Protein AF-A0A1B6NX01-F1 (afdb_monomer)

pLDDT: mean 92.84, std 5.56, range [63.28, 97.94]

Organism: NCBI:txid412755

Mean predicted aligned error: 4.09 Å

Solvent-accessible surface area (backbone atoms only — not comparable to full-atom values): 6910 Å² total; per-residue (Å²): 110,68,68,58,56,51,54,40,53,51,45,39,74,42,29,49,68,79,69,73,42,90,86,60,58,65,74,57,53,54,50,46,36,54,51,36,50,60,62,47,58,56,50,63,53,53,51,51,51,50,54,65,72,55,75,57,95,46,76,68,54,54,51,48,48,54,52,48,48,53,52,46,46,52,46,46,27,41,28,51,46,44,51,59,48,50,53,61,73,74,41,48,89,97,45,37,71,56,56,55,47,49,52,53,50,53,53,50,49,52,52,50,53,50,54,51,52,54,56,64,75,71,112

Sequence (123 aa):
MALWIILYGAVQAAAPRILGGAGRPEAQITRDAVRWAGRLVPIPFVMAAAVVIAGDPAPWLTMLLVLGLLVFGFVFAVNSSVHSYLILAFGQAQRITRDVGFYYMANAAGRLIGTLLSGLSYQ

Structure (mmCIF, N/CA/C/O backbone):
data_AF-A0A1B6NX01-F1
#
_entry.id   AF-A0A1B6NX01-F1
#
loop_
_atom_site.group_PDB
_atom_site.id
_atom_site.type_symbol
_atom_site.label_atom_id
_atom_site.label_alt_id
_atom_site.label_comp_id
_atom_site.label_asym_id
_atom_site.label_entity_id
_atom_site.label_seq_id
_atom_site.pdbx_PDB_ins_code
_atom_site.Cartn_x
_atom_site.Cartn_y
_atom_site.Cartn_z
_atom_site.occupancy
_atom_site.B_iso_or_equiv
_atom_site.auth_seq_id
_atom_site.auth_comp_id
_atom_site.auth_asym_id
_atom_site.auth_atom_id
_atom_site.pdbx_PDB_model_num
ATOM 1 N N . MET A 1 1 ? -4.265 11.899 -13.357 1.00 81.00 1 MET A N 1
ATOM 2 C CA . MET A 1 1 ? -4.390 11.932 -11.879 1.00 81.00 1 MET A CA 1
ATOM 3 C C . MET A 1 1 ? -5.817 11.708 -11.386 1.00 81.00 1 MET A C 1
ATOM 5 O O . MET A 1 1 ? -5.988 10.862 -10.523 1.00 81.00 1 MET A O 1
ATOM 9 N N . ALA A 1 2 ? -6.846 12.358 -11.947 1.00 91.12 2 ALA A N 1
ATOM 10 C CA . ALA A 1 2 ? -8.240 12.142 -11.521 1.00 91.12 2 ALA A CA 1
ATOM 11 C C . ALA A 1 2 ? -8.696 10.668 -11.587 1.00 91.12 2 ALA A C 1
ATOM 13 O O . ALA A 1 2 ? -9.205 10.146 -10.602 1.00 91.12 2 ALA A O 1
ATOM 14 N N . LEU A 1 3 ? -8.432 9.973 -12.703 1.00 91.25 3 LEU A N 1
ATOM 15 C CA . LEU A 1 3 ? -8.785 8.554 -12.861 1.00 91.25 3 LEU A CA 1
ATOM 16 C C . LEU A 1 3 ? -8.190 7.671 -11.753 1.00 91.25 3 LEU A C 1
ATOM 18 O O . LEU A 1 3 ? -8.876 6.815 -11.210 1.00 91.25 3 LEU A O 1
ATOM 22 N N . TRP A 1 4 ? -6.931 7.915 -11.387 1.00 90.38 4 TRP A N 1
ATOM 23 C CA . TRP A 1 4 ? -6.255 7.173 -10.325 1.00 90.38 4 TRP A CA 1
ATOM 24 C C . TRP A 1 4 ? -6.950 7.350 -8.971 1.00 90.38 4 TRP A C 1
ATOM 26 O O . TRP A 1 4 ? -7.214 6.370 -8.281 1.00 90.38 4 TRP A O 1
ATOM 36 N N . ILE A 1 5 ? -7.303 8.591 -8.619 1.00 92.81 5 ILE A N 1
ATOM 37 C CA . ILE A 1 5 ? -8.012 8.909 -7.370 1.00 92.81 5 ILE A CA 1
ATOM 38 C C . ILE A 1 5 ? -9.395 8.243 -7.349 1.00 92.81 5 ILE A C 1
ATOM 40 O O . ILE A 1 5 ? -9.779 7.664 -6.335 1.00 92.81 5 ILE A O 1
ATOM 44 N N . ILE A 1 6 ? -10.120 8.282 -8.472 1.00 95.25 6 ILE A N 1
ATOM 45 C CA . ILE A 1 6 ? -11.446 7.663 -8.605 1.00 95.25 6 ILE A CA 1
ATOM 46 C C . ILE A 1 6 ? -11.358 6.145 -8.431 1.00 95.25 6 ILE A C 1
ATOM 48 O O . ILE A 1 6 ? -12.103 5.585 -7.631 1.00 95.25 6 ILE A O 1
ATOM 52 N N . LEU A 1 7 ? -10.440 5.479 -9.139 1.00 94.12 7 LEU A N 1
ATOM 53 C CA . LEU A 1 7 ? -10.253 4.031 -9.029 1.00 94.12 7 LEU A CA 1
ATOM 54 C C . LEU A 1 7 ? -9.858 3.630 -7.607 1.00 94.12 7 LEU A C 1
ATOM 56 O O . LEU A 1 7 ? -10.423 2.690 -7.055 1.00 94.12 7 LEU A O 1
ATOM 60 N N . TYR A 1 8 ? -8.941 4.377 -6.991 1.00 94.88 8 TYR A N 1
ATOM 61 C CA . TYR A 1 8 ? -8.533 4.152 -5.611 1.00 94.88 8 TYR A CA 1
ATOM 62 C C . TYR A 1 8 ? -9.727 4.244 -4.649 1.00 94.88 8 TYR A C 1
ATOM 64 O O . TYR A 1 8 ? -9.998 3.299 -3.907 1.00 94.88 8 TYR A O 1
ATOM 72 N N . GLY A 1 9 ? -10.497 5.336 -4.714 1.00 95.50 9 GLY A N 1
ATOM 73 C CA . GLY A 1 9 ? -11.692 5.524 -3.889 1.00 95.50 9 GLY A CA 1
ATOM 74 C C . GLY A 1 9 ? -12.764 4.457 -4.134 1.00 95.50 9 GLY A C 1
ATOM 75 O O . GLY A 1 9 ? -13.366 3.962 -3.183 1.00 95.50 9 GLY A O 1
ATOM 76 N N . ALA A 1 10 ? -12.958 4.037 -5.387 1.00 96.88 10 ALA A N 1
ATOM 77 C CA . ALA A 1 10 ? -13.885 2.963 -5.738 1.00 96.88 10 ALA A CA 1
ATOM 78 C C . ALA A 1 10 ? -13.487 1.626 -5.091 1.00 96.88 10 ALA A C 1
ATOM 80 O O . ALA A 1 10 ? -14.342 0.934 -4.534 1.00 96.88 10 ALA A O 1
ATOM 81 N N . VAL A 1 11 ? -12.195 1.279 -5.095 1.00 97.31 11 VAL A N 1
ATOM 82 C CA . VAL A 1 11 ? -11.692 0.069 -4.424 1.00 97.31 11 VAL A CA 1
ATOM 83 C C . VAL A 1 11 ? -11.882 0.165 -2.912 1.00 97.31 11 VAL A C 1
ATOM 85 O O . VAL A 1 11 ? -12.339 -0.800 -2.302 1.00 97.31 11 VAL A O 1
ATOM 88 N N . GLN A 1 12 ? -11.610 1.322 -2.304 1.00 95.62 12 GLN A N 1
ATOM 89 C CA . GLN A 1 12 ? -11.824 1.517 -0.867 1.00 95.62 12 GLN A CA 1
ATOM 90 C C . GLN A 1 12 ? -13.302 1.386 -0.475 1.00 95.62 12 GLN A C 1
ATOM 92 O O . GLN A 1 12 ? -13.620 0.741 0.523 1.00 95.62 12 GLN A O 1
ATOM 97 N N . ALA A 1 13 ? -14.215 1.930 -1.285 1.00 94.25 13 ALA A N 1
ATOM 98 C CA . ALA A 1 13 ? -15.655 1.774 -1.089 1.00 94.25 13 ALA A CA 1
ATOM 99 C C . ALA A 1 13 ? -16.115 0.314 -1.265 1.00 94.25 13 ALA A C 1
ATOM 101 O O . ALA A 1 13 ? -17.054 -0.138 -0.607 1.00 94.25 13 ALA A O 1
ATOM 102 N N . ALA A 1 14 ? -15.444 -0.447 -2.134 1.00 95.19 14 ALA A N 1
ATOM 103 C CA . ALA A 1 14 ? -15.703 -1.868 -2.346 1.00 95.19 14 ALA A CA 1
ATOM 104 C C . ALA A 1 14 ? -15.003 -2.787 -1.326 1.00 95.19 14 ALA A C 1
ATOM 106 O O . ALA A 1 14 ? -15.379 -3.957 -1.224 1.00 95.19 14 ALA A O 1
ATOM 107 N N . ALA A 1 15 ? -14.033 -2.291 -0.550 1.00 93.12 15 ALA A N 1
ATOM 108 C CA . ALA A 1 15 ? -13.202 -3.093 0.349 1.00 93.12 15 ALA A CA 1
ATOM 109 C C . ALA A 1 15 ? -14.001 -3.991 1.315 1.00 93.12 15 ALA A C 1
ATOM 111 O O . ALA A 1 15 ? -13.652 -5.168 1.419 1.00 93.12 15 ALA A O 1
ATOM 112 N N . PRO A 1 16 ? -15.113 -3.546 1.944 1.00 90.56 16 PRO A N 1
ATOM 11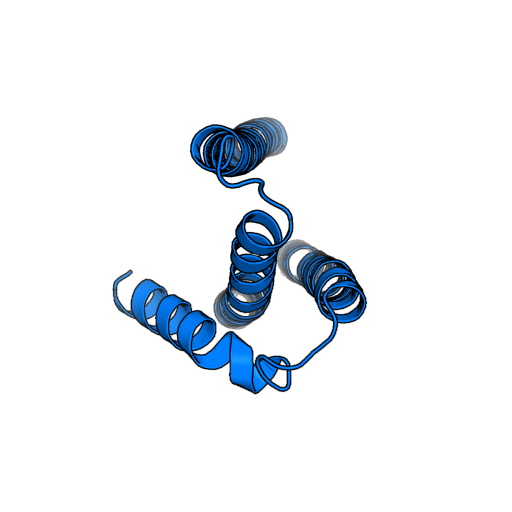3 C CA . PRO A 1 16 ? -15.921 -4.429 2.783 1.00 90.56 16 PRO A CA 1
ATOM 114 C C . PRO A 1 16 ? -16.457 -5.646 2.023 1.00 90.56 16 PRO A C 1
ATOM 116 O O . PRO A 1 16 ? -16.491 -6.739 2.574 1.00 90.56 16 PRO A O 1
ATOM 119 N N . ARG A 1 17 ? -16.834 -5.496 0.746 1.00 91.19 17 ARG A N 1
ATOM 120 C CA . ARG A 1 17 ? -17.296 -6.616 -0.092 1.00 91.19 17 ARG A CA 1
ATOM 121 C C . ARG A 1 17 ? -16.141 -7.535 -0.484 1.00 91.19 17 ARG A C 1
ATOM 123 O O . ARG A 1 17 ? -16.280 -8.748 -0.386 1.00 91.19 17 ARG A O 1
ATOM 130 N N . ILE A 1 18 ? -14.996 -6.959 -0.856 1.00 91.19 18 ILE A N 1
ATOM 131 C CA . ILE A 1 18 ? -13.769 -7.699 -1.207 1.00 91.19 18 ILE A CA 1
ATOM 132 C C . ILE A 1 18 ? -13.285 -8.558 -0.027 1.00 91.19 18 ILE A C 1
ATOM 134 O O . ILE A 1 18 ? -12.770 -9.656 -0.217 1.00 91.19 18 ILE A O 1
ATOM 138 N N . LEU A 1 19 ? -13.472 -8.066 1.198 1.00 90.38 19 LEU A N 1
ATOM 139 C CA . LEU A 1 19 ? -13.022 -8.703 2.432 1.00 90.38 19 LEU A CA 1
ATOM 140 C C . LEU A 1 19 ? -14.114 -9.533 3.124 1.00 90.38 19 LEU A C 1
ATOM 142 O O . LEU A 1 19 ? -13.900 -9.977 4.244 1.00 90.38 19 LEU A O 1
ATOM 146 N N . GLY A 1 20 ? -15.275 -9.771 2.511 1.00 86.50 20 GLY A N 1
ATOM 147 C CA . GLY A 1 20 ? -16.288 -10.675 3.077 1.00 86.50 20 GLY A CA 1
ATOM 148 C C . GLY A 1 20 ? -17.194 -10.083 4.170 1.00 86.50 20 GLY A C 1
ATOM 149 O O . GLY A 1 20 ? -17.787 -10.835 4.937 1.00 86.50 20 GLY A O 1
ATOM 150 N N . GLY A 1 21 ? -17.342 -8.758 4.229 1.00 81.56 21 GLY A N 1
ATOM 151 C CA . GLY A 1 21 ? -18.386 -8.058 4.987 1.00 81.56 21 GLY A CA 1
ATOM 152 C C . GLY A 1 21 ? -17.990 -7.560 6.383 1.00 81.56 21 GLY A C 1
ATOM 153 O O . GLY A 1 21 ? -16.944 -7.905 6.926 1.00 81.56 21 GLY A O 1
ATOM 154 N N . ALA A 1 22 ? -18.858 -6.729 6.973 1.00 70.56 22 ALA A N 1
ATOM 155 C CA . ALA A 1 22 ? -18.612 -6.011 8.232 1.00 70.56 22 ALA A CA 1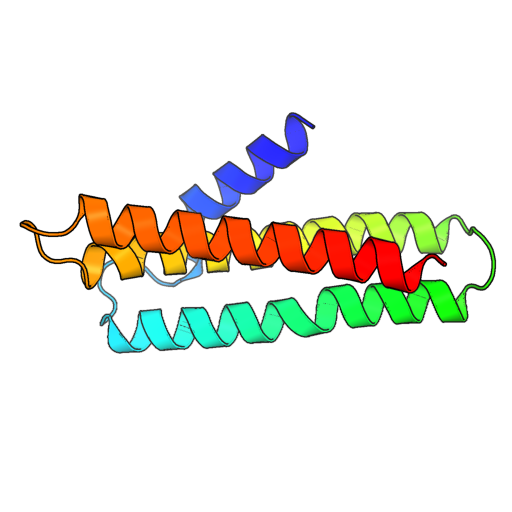
ATOM 156 C C . ALA A 1 22 ? -18.780 -6.854 9.514 1.00 70.56 22 ALA A C 1
ATOM 158 O O . ALA A 1 22 ? -18.457 -6.382 10.596 1.00 70.56 22 ALA A O 1
ATOM 159 N N . GLY A 1 23 ? -19.279 -8.092 9.414 1.00 79.38 23 GLY A N 1
ATOM 160 C CA . GLY A 1 23 ? -19.514 -8.975 10.568 1.00 79.38 23 GLY A CA 1
ATOM 161 C C . GLY A 1 23 ? -18.321 -9.853 10.957 1.00 79.38 23 GLY A C 1
ATOM 162 O O . GLY A 1 23 ? -18.474 -10.775 11.757 1.00 79.38 23 GLY A O 1
ATOM 163 N N . ARG A 1 24 ? -17.148 -9.643 10.350 1.00 90.75 24 ARG A N 1
ATOM 164 C CA . ARG A 1 24 ? -15.977 -10.493 10.586 1.00 90.75 24 ARG A CA 1
ATOM 165 C C . ARG A 1 24 ? -15.288 -10.126 11.906 1.00 90.75 24 ARG A C 1
ATOM 167 O O . ARG A 1 24 ? -15.143 -8.942 12.193 1.00 90.75 24 ARG A O 1
ATOM 174 N N . PRO A 1 25 ? -14.800 -11.112 12.682 1.00 92.75 25 PRO A N 1
ATOM 175 C CA . PRO A 1 25 ? -14.033 -10.838 13.893 1.00 92.75 25 PRO A CA 1
ATOM 176 C C . PRO A 1 25 ? -12.781 -10.004 13.599 1.00 92.75 25 PRO A C 1
ATOM 178 O O . PRO A 1 25 ? -12.054 -10.297 12.645 1.00 92.75 25 PRO A O 1
ATOM 181 N N . GLU A 1 26 ? -12.468 -9.044 14.470 1.00 92.75 26 GLU A N 1
ATOM 182 C CA . GLU A 1 26 ? -11.301 -8.154 14.344 1.00 92.75 26 GLU A CA 1
ATOM 183 C C . GLU A 1 26 ? -9.991 -8.929 14.157 1.00 92.75 26 GLU A C 1
ATOM 185 O O . GLU A 1 26 ? -9.175 -8.582 13.309 1.00 92.75 26 GLU A O 1
ATOM 190 N N . ALA A 1 27 ? -9.823 -10.058 14.854 1.00 93.94 27 ALA A N 1
ATO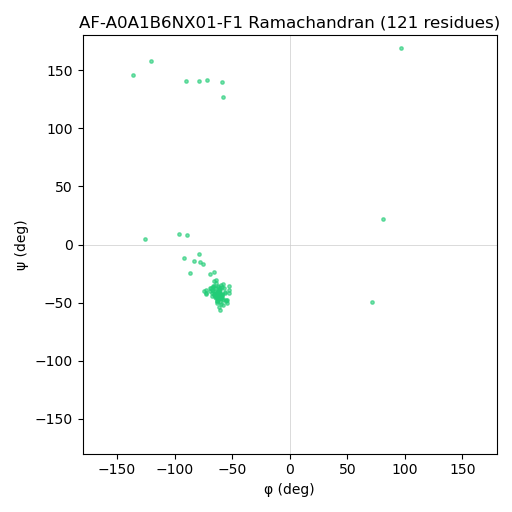M 191 C CA . ALA A 1 27 ? -8.656 -10.927 14.703 1.00 93.94 27 ALA A CA 1
ATOM 192 C C . ALA A 1 27 ? -8.460 -11.439 13.262 1.00 93.94 27 ALA A C 1
ATOM 194 O O . ALA A 1 27 ? -7.327 -11.624 12.815 1.00 93.94 27 ALA A O 1
ATOM 195 N N . GLN A 1 28 ? -9.546 -11.676 12.518 1.00 94.50 28 GLN A N 1
ATOM 196 C CA . GLN A 1 28 ? -9.457 -12.061 11.110 1.00 94.50 28 GLN A CA 1
ATOM 197 C C . GLN A 1 28 ? -9.084 -10.868 10.226 1.00 94.50 28 GLN A C 1
ATOM 199 O O . GLN A 1 28 ? -8.260 -11.018 9.327 1.00 94.50 28 GLN A O 1
ATOM 204 N N . ILE A 1 29 ? -9.641 -9.691 10.511 1.00 94.38 29 ILE A N 1
ATOM 205 C CA . ILE A 1 29 ? -9.367 -8.452 9.776 1.00 94.38 29 ILE A CA 1
ATOM 206 C C . ILE A 1 29 ? -7.897 -8.033 9.959 1.00 94.38 29 ILE A C 1
ATOM 208 O O . ILE A 1 29 ? -7.225 -7.685 8.990 1.00 94.38 29 ILE A O 1
ATOM 212 N N . THR A 1 30 ? -7.341 -8.179 11.165 1.00 95.19 30 THR A N 1
ATOM 213 C CA . THR A 1 30 ? -5.909 -7.975 11.440 1.00 95.19 30 THR A CA 1
ATOM 214 C C . THR A 1 30 ? -5.028 -8.924 10.632 1.00 95.19 30 THR A C 1
ATOM 216 O O . THR A 1 30 ? -4.022 -8.503 10.060 1.00 95.19 30 THR A O 1
ATOM 219 N N . ARG A 1 31 ? -5.405 -10.207 10.519 1.00 95.44 31 ARG A N 1
ATOM 220 C CA . ARG A 1 31 ? -4.678 -11.152 9.650 1.00 95.44 31 ARG A CA 1
ATOM 221 C C . ARG A 1 31 ? -4.743 -10.731 8.188 1.00 95.44 31 ARG A C 1
ATOM 223 O O . ARG A 1 31 ? -3.763 -10.910 7.467 1.00 95.44 31 ARG A O 1
ATOM 230 N N . ASP A 1 32 ? -5.865 -10.171 7.752 1.00 94.81 32 ASP A N 1
ATOM 231 C CA . ASP A 1 32 ? -5.998 -9.671 6.391 1.00 94.81 32 ASP A CA 1
ATOM 232 C C . ASP A 1 32 ? -5.102 -8.455 6.147 1.00 94.81 32 ASP A C 1
ATOM 234 O O . ASP A 1 32 ? -4.446 -8.433 5.111 1.00 94.81 32 ASP A O 1
ATOM 238 N N . ALA A 1 33 ? -4.951 -7.528 7.101 1.00 94.81 33 ALA A N 1
ATOM 239 C CA . ALA A 1 33 ? -3.966 -6.443 6.988 1.00 94.81 33 ALA A CA 1
ATOM 240 C C . ALA A 1 33 ? -2.550 -6.986 6.726 1.00 94.81 33 ALA A C 1
ATOM 242 O O . ALA A 1 33 ? -1.872 -6.561 5.795 1.00 94.81 33 ALA A O 1
ATOM 243 N N . VAL A 1 34 ? -2.114 -7.992 7.491 1.00 96.25 34 VAL A N 1
ATOM 244 C CA . VAL A 1 34 ? -0.787 -8.604 7.299 1.00 96.25 34 VAL A CA 1
ATOM 245 C C . VAL A 1 34 ? -0.684 -9.303 5.941 1.00 96.25 34 VAL A C 1
ATOM 247 O O . VAL A 1 34 ? 0.316 -9.160 5.240 1.00 96.25 34 VAL A O 1
ATOM 250 N N . ARG A 1 35 ? -1.722 -10.040 5.527 1.00 96.19 35 ARG A N 1
ATOM 251 C CA . ARG A 1 35 ? -1.745 -10.743 4.234 1.00 96.19 35 ARG A CA 1
ATOM 252 C C . ARG A 1 35 ? -1.713 -9.780 3.051 1.00 96.19 35 ARG A C 1
ATOM 254 O O . ARG A 1 35 ? -0.978 -10.023 2.099 1.00 96.19 35 ARG A O 1
ATOM 261 N N . TRP A 1 36 ? -2.506 -8.712 3.087 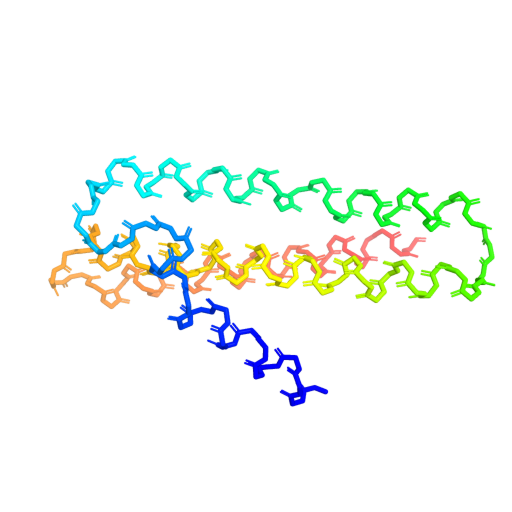1.00 96.88 36 TRP A N 1
ATOM 262 C CA . TRP A 1 36 ? -2.549 -7.709 2.025 1.00 96.88 36 TRP A CA 1
ATOM 263 C C . TRP A 1 36 ? -1.260 -6.887 1.972 1.00 96.88 36 TRP A C 1
ATOM 265 O O . TRP A 1 36 ? -0.756 -6.657 0.875 1.00 96.88 36 TRP A O 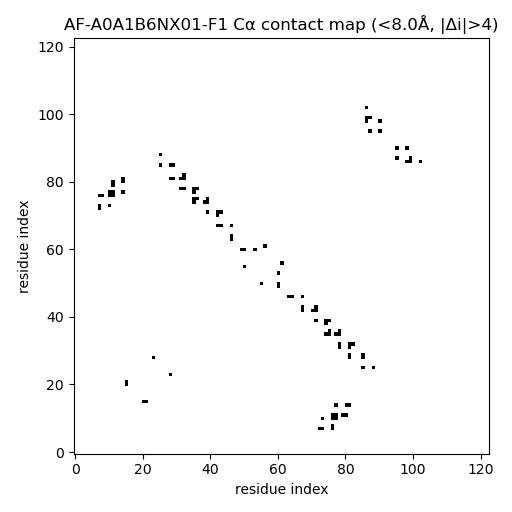1
ATOM 275 N N . ALA A 1 37 ? -0.663 -6.555 3.120 1.00 95.75 37 ALA A N 1
ATOM 276 C CA . ALA A 1 37 ? 0.680 -5.984 3.170 1.00 95.75 37 ALA A CA 1
ATOM 277 C C . ALA A 1 37 ? 1.723 -6.930 2.550 1.00 95.75 37 ALA A C 1
ATOM 279 O O . ALA A 1 37 ? 2.496 -6.510 1.695 1.00 95.75 37 ALA A O 1
ATOM 280 N N . GLY A 1 38 ? 1.696 -8.222 2.894 1.00 97.00 38 GLY A N 1
ATOM 281 C CA . GLY A 1 38 ? 2.597 -9.226 2.318 1.00 97.00 38 GLY A CA 1
ATOM 282 C C . GLY A 1 38 ? 2.449 -9.382 0.800 1.00 97.00 38 GLY A C 1
ATOM 283 O O . GLY A 1 38 ? 3.447 -9.513 0.101 1.00 97.00 38 GLY A O 1
ATOM 284 N N . ARG A 1 39 ? 1.222 -9.300 0.268 1.00 97.06 39 ARG A N 1
ATOM 285 C CA . ARG A 1 39 ? 0.957 -9.298 -1.186 1.00 97.06 39 ARG A CA 1
ATOM 286 C C . ARG A 1 39 ? 1.432 -8.027 -1.885 1.00 97.06 39 ARG A C 1
ATOM 288 O O . ARG A 1 39 ? 1.702 -8.073 -3.080 1.00 97.06 39 ARG A O 1
ATOM 295 N N . LEU A 1 40 ? 1.524 -6.911 -1.164 1.00 96.38 40 LEU A N 1
ATOM 296 C CA . LEU A 1 40 ? 1.996 -5.644 -1.714 1.00 96.38 40 LEU A CA 1
ATOM 297 C C . LEU A 1 40 ? 3.491 -5.697 -2.042 1.00 96.38 40 LEU A C 1
ATOM 299 O O . LEU A 1 40 ? 3.904 -5.181 -3.072 1.00 96.38 40 LEU A O 1
ATOM 303 N N . VAL A 1 41 ? 4.281 -6.339 -1.176 1.00 96.25 41 VAL A N 1
ATOM 304 C CA . VAL A 1 41 ? 5.749 -6.408 -1.249 1.00 96.25 41 VAL A CA 1
ATOM 305 C C . VAL A 1 41 ? 6.293 -6.933 -2.587 1.00 96.25 41 VAL A C 1
ATOM 307 O O . VAL A 1 41 ? 7.152 -6.261 -3.153 1.00 96.25 41 VAL A O 1
ATOM 310 N N . PRO A 1 42 ? 5.849 -8.078 -3.143 1.00 97.75 42 PRO A N 1
ATOM 311 C CA . PRO A 1 42 ? 6.432 -8.609 -4.376 1.00 97.75 42 PRO A CA 1
ATOM 312 C C . PRO A 1 42 ? 6.192 -7.730 -5.611 1.00 97.75 42 PRO A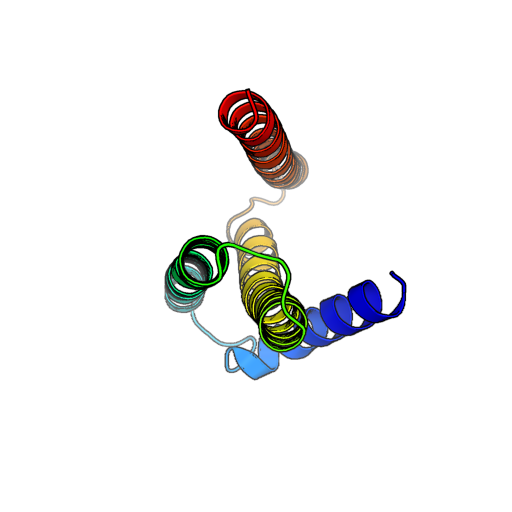 C 1
ATOM 314 O O . PRO A 1 42 ? 6.975 -7.798 -6.551 1.00 97.75 42 PRO A O 1
ATOM 317 N N . ILE A 1 43 ? 5.150 -6.893 -5.629 1.00 97.94 43 ILE A N 1
ATOM 318 C CA . ILE A 1 43 ? 4.781 -6.090 -6.806 1.00 97.94 43 ILE A CA 1
ATOM 319 C C . ILE A 1 43 ? 5.906 -5.119 -7.229 1.00 97.94 43 ILE A C 1
ATOM 321 O O . ILE A 1 43 ? 6.362 -5.219 -8.371 1.00 97.94 43 ILE A O 1
ATOM 325 N N . PRO A 1 44 ? 6.416 -4.220 -6.358 1.00 95.94 44 PRO A N 1
ATOM 326 C CA . PRO A 1 44 ? 7.535 -3.351 -6.709 1.00 95.94 44 PRO A CA 1
ATOM 327 C C . PRO A 1 44 ? 8.826 -4.129 -6.990 1.00 95.94 44 PRO A C 1
ATOM 329 O O . PRO A 1 44 ? 9.592 -3.696 -7.844 1.00 95.94 44 PRO A O 1
ATOM 332 N N . PHE A 1 45 ? 9.063 -5.285 -6.353 1.00 96.94 45 PHE A N 1
ATOM 333 C CA . PHE A 1 45 ? 10.236 -6.117 -6.657 1.00 96.94 45 PHE A CA 1
ATOM 334 C C . PHE A 1 45 ? 10.192 -6.696 -8.072 1.00 96.94 45 PHE A C 1
ATOM 336 O O . PHE A 1 45 ? 11.195 -6.651 -8.779 1.00 96.94 45 PHE A O 1
ATOM 343 N N . VAL A 1 46 ? 9.033 -7.193 -8.514 1.00 97.69 46 VAL A N 1
ATOM 344 C CA . VAL A 1 46 ? 8.845 -7.679 -9.889 1.00 97.69 46 VAL A CA 1
ATOM 345 C C . VAL A 1 46 ? 9.031 -6.542 -10.892 1.00 97.69 46 VAL A C 1
ATOM 347 O O . VAL A 1 46 ? 9.718 -6.719 -11.894 1.00 97.69 46 VAL A O 1
ATOM 350 N N . MET A 1 47 ? 8.471 -5.363 -10.612 1.00 97.56 47 MET A N 1
ATOM 351 C CA . MET A 1 47 ? 8.665 -4.183 -11.460 1.00 97.56 47 MET A CA 1
ATOM 352 C C . MET A 1 47 ? 10.138 -3.762 -11.529 1.00 97.56 47 MET A C 1
ATOM 354 O O . MET A 1 47 ? 10.640 -3.501 -12.618 1.00 97.56 47 MET A O 1
ATOM 358 N N . ALA A 1 48 ? 10.844 -3.734 -10.397 1.00 95.75 48 ALA A N 1
ATOM 359 C CA . ALA A 1 48 ? 12.265 -3.401 -10.349 1.00 95.75 48 ALA A CA 1
ATOM 360 C C . ALA A 1 48 ? 13.111 -4.413 -11.140 1.00 95.75 48 ALA A C 1
ATOM 362 O O . ALA A 1 48 ? 13.944 -4.016 -11.951 1.00 95.75 48 ALA A O 1
ATOM 363 N N . ALA A 1 49 ? 12.851 -5.714 -10.975 1.00 97.12 49 ALA A N 1
ATOM 364 C CA . ALA A 1 49 ? 13.521 -6.760 -11.744 1.00 97.12 49 ALA A CA 1
ATOM 365 C C . ALA A 1 49 ? 13.258 -6.624 -13.252 1.00 97.12 49 ALA A C 1
ATOM 367 O O . ALA A 1 49 ? 14.184 -6.757 -14.047 1.00 97.12 49 ALA A O 1
ATOM 368 N N . ALA A 1 50 ? 12.023 -6.305 -13.654 1.00 96.81 50 ALA A N 1
ATOM 369 C CA . ALA A 1 50 ? 11.680 -6.087 -15.057 1.00 96.81 50 ALA A CA 1
ATOM 370 C C . ALA A 1 50 ? 12.457 -4.912 -15.672 1.00 96.81 50 ALA A C 1
ATOM 372 O O . ALA A 1 50 ? 12.907 -5.019 -16.810 1.00 96.81 50 ALA A O 1
ATOM 373 N N . VAL A 1 51 ? 12.655 -3.824 -14.918 1.00 96.00 51 VAL A N 1
ATOM 374 C CA . VAL A 1 51 ? 13.475 -2.682 -15.356 1.00 96.00 51 VAL A CA 1
ATOM 375 C C . VAL A 1 51 ? 14.933 -3.098 -15.555 1.00 96.00 51 VAL A C 1
ATOM 377 O O . VAL A 1 51 ? 15.513 -2.784 -16.590 1.00 96.00 51 VAL A O 1
ATOM 380 N N . VAL A 1 52 ? 15.508 -3.853 -14.613 1.00 95.25 52 VAL A N 1
ATOM 381 C CA . VAL A 1 52 ? 16.893 -4.349 -14.721 1.00 95.25 52 VAL A CA 1
ATOM 382 C C . VAL A 1 52 ? 17.066 -5.286 -15.921 1.00 95.25 52 VAL A C 1
ATOM 384 O O . VAL A 1 52 ? 18.053 -5.178 -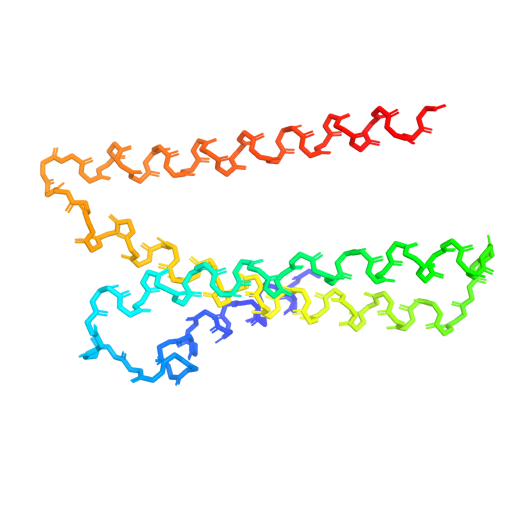16.639 1.00 95.25 52 VAL A O 1
ATOM 387 N N . ILE A 1 53 ? 16.106 -6.186 -16.162 1.00 95.69 53 ILE A N 1
ATOM 388 C CA . ILE A 1 53 ? 16.146 -7.143 -17.281 1.00 95.69 53 ILE A CA 1
ATOM 389 C C . ILE A 1 53 ? 15.993 -6.439 -18.632 1.00 95.69 53 ILE A C 1
ATOM 391 O O . ILE A 1 53 ? 16.611 -6.855 -19.608 1.00 95.69 53 ILE A O 1
ATOM 395 N N . ALA A 1 54 ? 15.158 -5.400 -18.705 1.00 96.12 54 ALA A N 1
ATOM 396 C CA . ALA A 1 54 ? 14.928 -4.677 -19.948 1.00 96.12 54 ALA A CA 1
ATOM 397 C C . ALA A 1 54 ? 16.178 -3.927 -20.429 1.00 96.12 54 ALA A C 1
ATOM 399 O O . ALA A 1 54 ? 16.404 -3.872 -21.636 1.00 96.12 54 ALA A O 1
ATOM 400 N N . GLY A 1 55 ? 16.971 -3.367 -19.505 1.00 93.12 55 GLY A N 1
ATOM 401 C CA . GLY A 1 55 ? 18.183 -2.586 -19.788 1.00 93.12 55 GLY A CA 1
ATOM 402 C C . GLY A 1 55 ? 17.898 -1.206 -20.389 1.00 93.12 55 GLY A C 1
ATOM 403 O O . GLY A 1 55 ? 18.372 -0.201 -19.869 1.00 93.12 55 GLY A O 1
ATOM 404 N N . ASP A 1 56 ? 17.057 -1.160 -21.420 1.00 92.56 56 ASP A N 1
ATOM 405 C CA . ASP A 1 56 ? 16.631 0.042 -22.129 1.00 92.56 56 ASP A CA 1
ATOM 406 C C . ASP A 1 56 ? 15.103 0.235 -22.075 1.00 92.56 56 ASP A C 1
ATOM 408 O O . ASP A 1 56 ? 14.339 -0.722 -21.880 1.00 92.56 56 ASP A O 1
ATOM 412 N N . PRO A 1 57 ? 14.607 1.473 -22.277 1.00 93.56 57 PRO A N 1
ATOM 413 C CA . PRO A 1 57 ? 13.180 1.732 -22.407 1.00 93.56 57 PRO A CA 1
ATOM 414 C C . PRO A 1 57 ? 12.559 0.928 -23.555 1.00 93.56 57 PRO A C 1
ATOM 416 O O . PRO A 1 57 ? 12.980 1.022 -24.706 1.00 93.56 57 PRO A O 1
ATOM 419 N N . ALA A 1 58 ? 11.496 0.182 -23.253 1.00 94.38 58 ALA A N 1
ATOM 420 C CA . ALA A 1 58 ? 10.780 -0.625 -24.233 1.00 94.38 58 ALA A CA 1
ATOM 421 C C . ALA A 1 58 ? 9.254 -0.492 -24.070 1.00 94.38 58 ALA A C 1
ATOM 423 O O . ALA A 1 58 ? 8.768 -0.410 -22.938 1.00 94.38 58 ALA A O 1
ATOM 424 N N . PRO A 1 59 ? 8.459 -0.545 -25.160 1.00 95.50 59 PRO A N 1
ATOM 425 C CA . PRO A 1 59 ? 6.999 -0.416 -25.076 1.00 95.50 59 PRO A CA 1
ATOM 426 C C . PRO A 1 59 ? 6.331 -1.449 -24.157 1.00 95.50 59 PRO A C 1
ATOM 428 O O . PRO A 1 59 ? 5.392 -1.126 -23.428 1.00 95.50 59 PRO A O 1
ATOM 431 N N . TRP A 1 60 ? 6.832 -2.690 -24.152 1.00 95.81 60 TRP A N 1
ATOM 432 C CA . TRP A 1 60 ? 6.330 -3.747 -23.270 1.00 95.81 60 TRP A CA 1
ATOM 433 C C . TRP A 1 60 ? 6.615 -3.442 -21.792 1.00 95.81 60 TRP A C 1
ATOM 435 O O . TRP A 1 60 ? 5.767 -3.716 -20.944 1.00 95.81 60 TRP A O 1
ATOM 445 N N . LEU A 1 61 ? 7.766 -2.827 -21.486 1.00 97.19 61 LEU A N 1
ATOM 446 C CA . LEU A 1 61 ? 8.142 -2.436 -20.130 1.00 97.19 61 LEU A CA 1
ATOM 447 C C . LEU A 1 61 ? 7.225 -1.320 -19.632 1.00 97.19 61 LEU A C 1
ATOM 449 O O . LEU A 1 61 ? 6.716 -1.401 -18.519 1.00 97.19 61 LEU A O 1
ATOM 453 N N . THR A 1 62 ? 6.943 -0.312 -20.464 1.00 96.50 62 THR A N 1
ATOM 454 C CA . THR A 1 62 ? 5.987 0.750 -20.116 1.00 96.50 62 THR A CA 1
ATOM 455 C C . THR A 1 62 ? 4.610 0.174 -19.793 1.00 96.50 62 THR A C 1
ATOM 457 O O . THR A 1 62 ? 4.034 0.517 -18.761 1.00 96.50 62 THR A O 1
ATOM 460 N N . MET A 1 63 ? 4.094 -0.735 -20.628 1.00 97.00 63 MET A N 1
ATOM 461 C CA . MET A 1 63 ? 2.819 -1.406 -20.356 1.00 97.00 63 MET A CA 1
ATOM 462 C C . MET A 1 63 ? 2.862 -2.213 -19.054 1.00 97.00 63 MET A C 1
ATOM 464 O O . MET A 1 63 ? 1.942 -2.102 -18.243 1.00 97.00 63 MET A O 1
ATOM 468 N N . LEU A 1 64 ? 3.939 -2.968 -18.813 1.00 97.44 64 LEU A N 1
ATOM 469 C CA . LEU A 1 64 ? 4.127 -3.733 -17.580 1.00 97.44 64 LEU A CA 1
ATOM 470 C C . LEU A 1 64 ? 4.137 -2.827 -16.347 1.00 97.44 64 LEU A C 1
ATOM 472 O O . LEU A 1 64 ? 3.467 -3.140 -15.369 1.00 97.44 64 LEU A O 1
ATOM 476 N N . LEU A 1 65 ? 4.848 -1.699 -16.387 1.00 97.00 65 LEU A N 1
ATOM 477 C CA . LEU A 1 65 ? 4.909 -0.751 -15.274 1.00 97.00 65 LEU A CA 1
ATOM 478 C C . LEU A 1 65 ? 3.546 -0.109 -15.007 1.00 97.00 65 LEU A C 1
ATOM 480 O O . LEU A 1 65 ? 3.139 -0.012 -13.854 1.00 97.00 65 LEU A O 1
ATOM 484 N N . VAL A 1 66 ? 2.805 0.280 -16.048 1.00 96.19 66 VAL A N 1
ATOM 485 C CA . VAL A 1 66 ? 1.452 0.838 -15.889 1.00 96.19 66 VAL A CA 1
ATOM 486 C C . VAL A 1 66 ? 0.507 -0.187 -15.259 1.00 96.19 66 VAL A C 1
ATOM 488 O O . VAL A 1 66 ? -0.187 0.132 -14.294 1.00 96.19 66 VAL A O 1
ATOM 491 N N . LEU A 1 67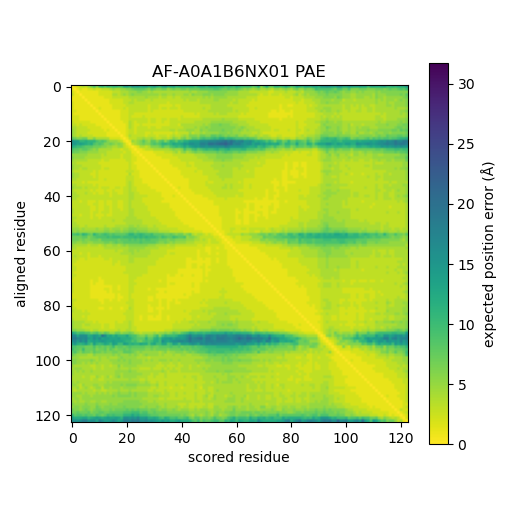 ? 0.499 -1.427 -15.755 1.00 96.75 67 LEU A N 1
ATOM 492 C CA . LEU A 1 67 ? -0.322 -2.500 -15.187 1.00 96.75 67 LEU A CA 1
ATOM 493 C C . LEU A 1 67 ? 0.113 -2.850 -13.760 1.00 96.75 67 LEU A C 1
ATOM 495 O O . LEU A 1 67 ? -0.731 -2.991 -12.877 1.00 96.75 67 LEU A O 1
ATOM 499 N N . GLY A 1 68 ? 1.420 -2.932 -13.515 1.00 97.62 68 GLY A N 1
ATOM 500 C CA . GLY A 1 68 ? 2.001 -3.173 -12.198 1.00 97.62 68 GLY A CA 1
ATOM 501 C C . GLY A 1 68 ? 1.597 -2.099 -11.193 1.00 97.62 68 GLY A C 1
ATOM 502 O O . GLY A 1 68 ? 1.179 -2.428 -10.085 1.00 97.62 68 GLY A O 1
ATOM 503 N N . LEU A 1 69 ? 1.608 -0.827 -11.600 1.00 96.56 69 LEU A N 1
ATOM 504 C CA . LEU A 1 69 ? 1.111 0.278 -10.785 1.00 96.56 69 LEU A CA 1
ATOM 505 C C . LEU A 1 69 ? -0.388 0.144 -10.510 1.00 96.56 69 LEU A C 1
ATOM 507 O O . LEU A 1 69 ? -0.791 0.298 -9.364 1.00 96.56 69 LEU A O 1
ATOM 511 N N . LEU A 1 70 ? -1.224 -0.195 -11.495 1.00 96.31 70 LEU A N 1
ATOM 512 C CA . LEU A 1 70 ? -2.661 -0.408 -11.260 1.00 96.31 70 LEU A CA 1
ATOM 513 C C . LEU A 1 70 ? -2.922 -1.542 -10.256 1.00 96.31 70 LEU A C 1
ATOM 515 O O . LEU A 1 70 ? -3.734 -1.382 -9.342 1.00 96.31 70 LEU A O 1
ATOM 519 N N . VAL A 1 71 ? -2.199 -2.659 -10.377 1.00 97.69 71 VAL A N 1
ATOM 520 C CA . VAL A 1 71 ? -2.274 -3.783 -9.430 1.00 97.69 71 VAL A CA 1
ATOM 521 C C . VAL A 1 71 ? -1.785 -3.356 -8.046 1.00 97.69 71 VAL A C 1
ATOM 523 O O . VAL A 1 71 ? -2.464 -3.617 -7.052 1.00 97.69 71 VAL A O 1
ATOM 526 N N . PHE A 1 72 ? -0.656 -2.647 -7.969 1.00 97.44 72 PHE A N 1
ATOM 527 C CA . PHE A 1 72 ? -0.149 -2.076 -6.724 1.00 97.44 72 PHE A CA 1
ATOM 528 C C . PHE A 1 72 ? -1.200 -1.180 -6.066 1.00 97.44 72 PHE A C 1
ATOM 530 O O . PHE A 1 72 ? -1.500 -1.356 -4.890 1.00 97.44 72 PHE A O 1
ATOM 537 N N . GLY A 1 73 ? -1.805 -0.267 -6.827 1.00 96.56 73 GLY A N 1
ATOM 538 C CA . GLY A 1 73 ? -2.834 0.653 -6.354 1.00 96.56 73 GLY A CA 1
ATOM 539 C C . GLY A 1 73 ? -4.062 -0.069 -5.806 1.00 96.56 73 GLY A C 1
ATOM 540 O O . GLY A 1 73 ? -4.551 0.297 -4.740 1.00 96.56 73 GLY A O 1
ATOM 541 N N . PHE A 1 74 ? -4.519 -1.129 -6.476 1.00 97.19 74 PHE A N 1
ATOM 542 C CA . PHE A 1 74 ? -5.620 -1.967 -5.999 1.00 97.19 74 PHE A CA 1
ATOM 543 C C . PHE A 1 74 ? -5.294 -2.643 -4.659 1.00 97.19 74 PHE A C 1
ATOM 545 O O . PHE A 1 74 ? -6.035 -2.491 -3.687 1.00 97.19 74 PHE A O 1
ATOM 552 N N . VAL A 1 75 ? -4.167 -3.361 -4.581 1.00 97.69 75 VAL A N 1
ATOM 553 C CA . VAL A 1 75 ? -3.740 -4.077 -3.364 1.00 97.69 75 VAL A CA 1
ATOM 554 C C . VAL A 1 75 ? -3.498 -3.088 -2.218 1.00 97.69 75 VAL A C 1
ATOM 556 O O . VAL A 1 75 ? -3.922 -3.329 -1.085 1.00 97.69 75 VAL A O 1
ATOM 559 N N . PHE A 1 76 ? -2.878 -1.945 -2.522 1.00 96.69 76 PHE A N 1
ATOM 560 C CA . PHE A 1 76 ? -2.629 -0.858 -1.580 1.00 96.69 76 PHE A CA 1
ATOM 561 C C . PHE A 1 76 ? -3.929 -0.254 -1.047 1.00 96.69 76 PHE A C 1
ATOM 563 O O . PHE A 1 76 ? -4.047 -0.062 0.160 1.00 96.69 76 PHE A O 1
ATOM 570 N N . ALA A 1 77 ? -4.920 -0.006 -1.910 1.00 96.88 77 ALA A N 1
ATOM 571 C CA . ALA A 1 77 ? -6.217 0.540 -1.514 1.00 96.88 77 ALA A CA 1
ATOM 572 C C . ALA A 1 77 ? -6.942 -0.379 -0.529 1.00 96.88 77 ALA A C 1
ATOM 574 O O . ALA A 1 77 ? -7.406 0.088 0.512 1.00 96.88 77 ALA A O 1
ATOM 575 N N . VAL A 1 78 ? -6.977 -1.686 -0.815 1.00 96.94 78 VAL A N 1
ATOM 576 C CA . VAL A 1 78 ? -7.579 -2.672 0.093 1.00 96.94 78 VAL A CA 1
ATOM 577 C C . VAL A 1 78 ? -6.848 -2.673 1.437 1.00 96.94 78 VAL A C 1
ATOM 579 O O . VAL A 1 78 ? -7.490 -2.548 2.479 1.00 96.94 78 VAL A O 1
ATOM 582 N N . ASN A 1 79 ? -5.513 -2.744 1.432 1.00 96.31 79 ASN A N 1
ATOM 583 C CA . ASN A 1 79 ? -4.723 -2.743 2.665 1.00 96.31 79 ASN A CA 1
ATOM 584 C C . ASN A 1 79 ? -4.906 -1.451 3.483 1.00 96.31 79 ASN A C 1
ATOM 586 O O . ASN A 1 79 ? -5.054 -1.496 4.703 1.00 96.31 79 ASN A O 1
ATOM 590 N N . SER A 1 80 ? -4.933 -0.299 2.810 1.00 94.06 80 SER A N 1
ATOM 591 C CA . SER A 1 80 ? -5.140 1.007 3.437 1.00 94.06 80 SER A CA 1
ATOM 592 C C . SER A 1 80 ? -6.518 1.100 4.095 1.00 94.06 80 SER A C 1
ATOM 594 O O . SER A 1 80 ? -6.603 1.551 5.235 1.00 94.06 80 SER A O 1
ATOM 596 N N . SER A 1 81 ? -7.575 0.607 3.437 1.00 94.69 81 SER A N 1
ATOM 597 C CA . SER A 1 81 ? -8.922 0.545 4.020 1.00 94.69 81 SER A CA 1
ATOM 598 C C . SER A 1 81 ? -8.969 -0.303 5.289 1.00 94.69 81 SER A C 1
ATOM 600 O O . SER A 1 81 ? -9.567 0.117 6.278 1.00 94.69 81 SER A O 1
ATOM 602 N N . VAL A 1 82 ? -8.314 -1.471 5.285 1.00 94.75 82 VAL A N 1
ATOM 603 C CA . VAL A 1 82 ? -8.244 -2.336 6.473 1.00 94.75 82 VAL A CA 1
ATOM 604 C C . VAL A 1 82 ? -7.529 -1.627 7.618 1.00 94.75 82 VAL A C 1
ATOM 606 O O . VAL A 1 82 ? -8.017 -1.633 8.743 1.00 94.75 82 VAL A O 1
ATOM 609 N N . HIS A 1 83 ? -6.392 -0.991 7.340 1.00 93.06 83 HIS A N 1
ATOM 610 C CA . HIS A 1 83 ? -5.601 -0.330 8.372 1.00 93.06 83 HIS A CA 1
ATOM 611 C C . HIS A 1 83 ? -6.364 0.840 9.009 1.00 93.06 83 HIS A C 1
ATOM 613 O O . HIS A 1 83 ? -6.417 0.950 10.232 1.00 93.06 83 HIS A O 1
ATOM 619 N N . SER A 1 84 ? -7.027 1.668 8.194 1.00 91.31 84 SER A N 1
ATOM 620 C CA . SER A 1 84 ? -7.883 2.752 8.686 1.00 91.31 84 SER A CA 1
ATOM 621 C C . SER A 1 84 ? -9.050 2.243 9.533 1.00 91.31 84 SER A C 1
ATOM 623 O O . SER A 1 84 ? -9.350 2.845 10.561 1.00 91.31 84 SER A O 1
ATOM 625 N N . TYR A 1 85 ? -9.673 1.125 9.151 1.00 92.31 85 TYR A N 1
ATOM 626 C CA . TYR A 1 85 ? -10.704 0.486 9.969 1.00 92.31 85 TYR A CA 1
ATOM 627 C C . TYR A 1 85 ? -10.148 0.006 11.319 1.00 92.31 85 TYR A C 1
ATOM 629 O O . TYR A 1 85 ? -10.727 0.315 12.356 1.00 92.31 85 TYR A O 1
ATOM 637 N N . LEU A 1 86 ? -9.012 -0.701 11.326 1.00 92.81 86 LEU A N 1
ATOM 638 C CA . LEU A 1 86 ? -8.431 -1.271 12.548 1.00 92.81 86 LEU A CA 1
ATOM 639 C C . LEU A 1 86 ? -7.993 -0.204 13.559 1.00 92.81 86 LEU A C 1
ATOM 641 O O . LEU A 1 86 ? -8.110 -0.429 14.758 1.00 92.81 86 LEU A O 1
ATOM 645 N N . ILE A 1 87 ? -7.538 0.966 13.102 1.00 91.62 87 ILE A N 1
ATOM 646 C CA . ILE A 1 87 ? -7.228 2.095 13.998 1.00 91.62 87 ILE A CA 1
ATOM 647 C C . ILE A 1 87 ? -8.473 2.558 14.746 1.00 91.62 87 ILE A C 1
ATOM 649 O O . ILE A 1 87 ? -8.399 2.849 15.936 1.00 91.62 87 ILE A O 1
ATOM 653 N N . LEU A 1 88 ? -9.614 2.627 14.059 1.00 90.25 88 LEU A N 1
ATOM 654 C CA . LEU A 1 88 ? -10.874 3.010 14.686 1.00 90.25 88 LEU A CA 1
ATOM 655 C C . LEU A 1 88 ? -11.419 1.894 15.583 1.00 90.25 88 LEU A C 1
ATOM 657 O O . LEU A 1 88 ? -11.924 2.193 16.658 1.00 90.25 88 LEU A O 1
ATOM 661 N N . ALA A 1 89 ? -11.290 0.631 15.166 1.00 89.75 89 ALA A N 1
ATOM 662 C CA . ALA A 1 89 ? -11.762 -0.524 15.929 1.00 89.75 89 ALA A CA 1
ATOM 663 C C . ALA A 1 89 ? -10.983 -0.721 17.243 1.00 89.75 89 ALA A C 1
ATOM 665 O O . ALA A 1 89 ? -11.578 -1.005 18.277 1.00 89.75 89 ALA A O 1
ATOM 666 N N . PHE A 1 90 ? -9.660 -0.517 17.227 1.00 89.81 90 PHE A N 1
ATOM 667 C CA . PHE A 1 90 ? -8.812 -0.645 18.420 1.00 89.81 90 PHE A CA 1
ATOM 668 C C . PHE A 1 90 ? -8.618 0.663 19.197 1.00 89.81 90 PHE A C 1
ATOM 670 O O . PHE A 1 90 ? -8.098 0.645 20.315 1.00 89.81 90 PHE A O 1
ATOM 677 N N . GLY A 1 91 ? -9.009 1.799 18.620 1.00 86.06 91 GLY A N 1
ATOM 678 C CA . GLY A 1 91 ? -8.886 3.109 19.246 1.00 86.06 91 GLY A CA 1
ATOM 679 C C . GLY A 1 91 ? -9.885 3.303 20.387 1.00 86.06 91 GLY A C 1
ATOM 680 O O . GLY A 1 91 ? -11.046 2.910 20.311 1.00 86.06 91 GLY A O 1
ATOM 681 N N . GLN A 1 92 ? -9.452 3.964 21.461 1.00 80.50 92 GLN A N 1
ATOM 682 C CA . GLN A 1 92 ? -10.343 4.330 22.567 1.00 80.50 92 GLN A CA 1
ATOM 683 C C . GLN A 1 92 ? -10.965 5.706 22.325 1.00 80.50 92 GLN A C 1
ATOM 685 O O . GLN A 1 92 ? -10.267 6.640 21.933 1.00 80.50 92 GLN A O 1
ATOM 690 N N . ALA A 1 93 ? -12.247 5.885 22.660 1.00 75.69 93 ALA A N 1
ATOM 691 C CA . ALA A 1 93 ? -12.974 7.141 22.428 1.00 75.69 93 ALA A CA 1
ATOM 692 C C . ALA A 1 93 ? -12.264 8.390 22.997 1.00 75.69 93 ALA A C 1
ATOM 694 O O . ALA A 1 93 ? -12.259 9.441 22.365 1.00 75.69 93 ALA A O 1
ATOM 695 N N . GLN A 1 94 ? -11.597 8.270 24.151 1.00 81.44 94 GLN A N 1
ATOM 696 C CA . GLN A 1 94 ? -10.859 9.378 24.777 1.00 81.44 94 GLN A CA 1
ATOM 697 C C . GLN A 1 94 ? -9.515 9.709 24.100 1.00 81.44 94 GLN A C 1
ATOM 699 O O . GLN A 1 94 ? -8.942 10.764 24.359 1.00 81.44 94 GLN A O 1
ATOM 704 N N . ARG A 1 95 ? -8.971 8.808 23.271 1.00 82.00 95 ARG A N 1
ATOM 705 C CA . ARG A 1 95 ? -7.626 8.912 22.669 1.00 82.00 95 ARG A CA 1
ATOM 706 C C . ARG A 1 95 ? -7.631 8.801 21.142 1.00 82.00 95 ARG A C 1
ATOM 708 O O . ARG A 1 95 ? -6.568 8.881 20.533 1.00 82.00 95 ARG A O 1
ATOM 715 N N . ILE A 1 96 ? -8.807 8.731 20.521 1.00 84.56 96 ILE A N 1
ATOM 716 C CA . ILE A 1 96 ? -8.970 8.473 19.087 1.00 84.56 96 ILE A CA 1
ATOM 717 C C . ILE A 1 96 ? -8.212 9.474 18.203 1.00 84.56 96 ILE A C 1
ATOM 719 O O . ILE A 1 96 ? -7.533 9.079 17.259 1.00 84.56 96 ILE A O 1
ATOM 723 N N . THR A 1 97 ? -8.225 10.765 18.552 1.00 86.75 97 THR A N 1
ATOM 724 C CA . THR A 1 97 ? -7.494 11.808 17.811 1.00 86.75 97 THR A CA 1
ATOM 725 C C . THR A 1 97 ? -5.986 11.564 17.825 1.00 86.75 97 THR A C 1
ATOM 727 O O . THR A 1 97 ? -5.305 11.794 16.828 1.00 86.75 97 THR A O 1
ATOM 730 N N . ARG A 1 98 ? -5.454 11.065 18.946 1.00 86.81 98 ARG A N 1
ATOM 731 C CA . ARG A 1 98 ? -4.032 10.749 19.087 1.00 86.81 98 ARG A CA 1
ATOM 732 C C . ARG A 1 98 ? -3.658 9.498 18.300 1.00 86.81 98 ARG A C 1
ATOM 734 O O . ARG A 1 98 ? -2.618 9.503 17.651 1.00 86.81 98 ARG A O 1
ATOM 741 N N . ASP A 1 99 ? -4.495 8.468 18.330 1.00 88.12 99 ASP A N 1
ATOM 742 C CA . ASP A 1 99 ? -4.236 7.204 17.632 1.00 88.12 99 ASP A CA 1
ATOM 743 C C . ASP A 1 99 ? -4.272 7.407 16.104 1.00 88.12 99 ASP A C 1
ATOM 745 O O . ASP A 1 99 ? -3.376 6.966 15.381 1.00 88.12 99 ASP A O 1
ATOM 749 N N . VAL A 1 100 ? -5.235 8.198 15.615 1.00 88.44 100 VAL A N 1
ATOM 750 C CA . VAL A 1 100 ? -5.299 8.635 14.211 1.00 88.44 100 VAL A CA 1
ATOM 751 C C . VAL A 1 100 ? -4.099 9.516 13.845 1.00 88.44 100 VAL A C 1
ATOM 753 O O . VAL A 1 100 ? -3.499 9.335 12.784 1.00 88.44 100 VAL A O 1
ATOM 756 N N . GLY A 1 101 ? -3.710 10.446 14.722 1.00 90.94 101 GLY A N 1
ATOM 757 C CA . GLY A 1 101 ? -2.520 11.275 14.526 1.00 90.94 101 GLY A CA 1
ATOM 758 C C . GLY A 1 101 ? -1.243 10.440 14.401 1.00 90.94 101 GLY A C 1
ATOM 759 O O . GLY A 1 101 ? -0.448 10.663 13.488 1.00 90.94 101 GLY A O 1
ATOM 760 N N . PHE A 1 102 ? -1.072 9.432 15.260 1.00 89.94 102 PHE A N 1
ATOM 761 C CA . PHE A 1 102 ? 0.064 8.513 15.207 1.00 89.94 102 PHE A CA 1
ATOM 762 C C . PHE A 1 102 ? 0.116 7.731 13.891 1.00 89.94 102 PHE A C 1
ATOM 764 O O . PHE A 1 102 ? 1.180 7.636 13.282 1.00 89.94 102 PHE A O 1
ATOM 771 N N . TYR A 1 103 ? -1.026 7.251 13.396 1.00 90.56 103 TYR A N 1
ATOM 772 C CA . TYR A 1 103 ? -1.104 6.607 12.083 1.00 90.56 103 TYR A CA 1
ATOM 773 C C . TYR A 1 103 ? -0.633 7.517 10.941 1.00 90.56 103 TYR A C 1
ATOM 775 O O . TYR A 1 103 ? 0.184 7.107 10.112 1.00 90.56 103 TYR A O 1
ATOM 783 N N . TYR A 1 104 ? -1.108 8.765 10.896 1.00 91.81 104 TYR A N 1
ATOM 784 C CA . TYR A 1 104 ? -0.679 9.703 9.859 1.00 91.81 104 TYR A CA 1
ATOM 785 C C . TYR A 1 104 ? 0.808 10.053 9.973 1.00 91.81 104 TYR A C 1
ATOM 787 O O . TYR A 1 104 ? 1.480 10.134 8.943 1.00 91.81 104 TYR A O 1
ATOM 795 N N . MET A 1 105 ? 1.342 10.190 11.193 1.00 95.62 105 MET A N 1
ATOM 796 C CA . MET A 1 105 ? 2.780 10.376 11.417 1.00 95.62 105 MET A CA 1
ATOM 797 C C . MET A 1 105 ? 3.594 9.175 10.924 1.00 95.62 105 MET A C 1
ATOM 799 O O . MET A 1 105 ? 4.595 9.371 10.242 1.00 95.62 105 MET A O 1
ATOM 803 N N . ALA A 1 106 ? 3.151 7.943 11.192 1.00 92.56 106 ALA A N 1
ATOM 804 C CA . ALA A 1 106 ? 3.825 6.736 10.714 1.00 92.56 106 ALA A CA 1
ATOM 805 C C . ALA A 1 106 ? 3.854 6.660 9.175 1.00 92.56 106 ALA A C 1
ATOM 807 O O . ALA A 1 106 ? 4.891 6.357 8.584 1.00 92.56 106 ALA A O 1
ATOM 808 N N . ASN A 1 107 ? 2.747 7.003 8.507 1.00 92.19 107 ASN A N 1
ATOM 809 C CA . ASN A 1 107 ? 2.689 7.092 7.044 1.00 92.19 107 ASN A CA 1
ATOM 810 C C . ASN A 1 107 ? 3.617 8.195 6.501 1.00 92.19 107 ASN A C 1
ATOM 812 O O . ASN A 1 107 ? 4.350 7.975 5.537 1.00 92.19 107 ASN A O 1
ATOM 816 N N . ALA A 1 108 ? 3.624 9.374 7.130 1.00 95.19 108 ALA A N 1
ATOM 817 C CA . ALA A 1 108 ? 4.513 10.469 6.749 1.00 95.19 108 ALA A CA 1
ATOM 818 C C . ALA A 1 108 ? 5.993 10.087 6.911 1.00 95.19 108 ALA A C 1
ATOM 820 O O . ALA A 1 108 ? 6.786 10.335 6.004 1.00 95.19 108 ALA A O 1
ATOM 821 N N . ALA A 1 109 ? 6.351 9.422 8.012 1.00 96.88 109 ALA A N 1
ATOM 822 C CA . ALA A 1 109 ? 7.696 8.910 8.249 1.00 96.88 109 ALA A CA 1
ATOM 823 C C . ALA A 1 109 ? 8.103 7.873 7.193 1.00 96.88 109 ALA A C 1
ATOM 825 O O . ALA A 1 109 ? 9.193 7.965 6.637 1.00 96.88 109 ALA A O 1
ATOM 826 N N . GLY A 1 110 ? 7.213 6.936 6.850 1.00 93.62 110 GLY A N 1
ATOM 827 C CA . GLY A 1 110 ? 7.459 5.967 5.780 1.00 93.62 110 GLY A CA 1
ATOM 828 C C . GLY A 1 110 ? 7.725 6.636 4.429 1.00 93.62 110 GLY A C 1
ATOM 829 O O . GLY A 1 110 ? 8.675 6.273 3.739 1.00 93.62 110 GLY A O 1
ATOM 830 N N . ARG A 1 111 ? 6.943 7.665 4.074 1.00 95.81 111 ARG A N 1
ATOM 831 C CA . ARG A 1 111 ? 7.172 8.461 2.856 1.00 95.81 111 ARG A CA 1
ATOM 832 C C . ARG A 1 111 ? 8.497 9.212 2.903 1.00 95.81 111 ARG A C 1
ATOM 834 O O . ARG A 1 111 ? 9.213 9.210 1.912 1.00 95.81 111 ARG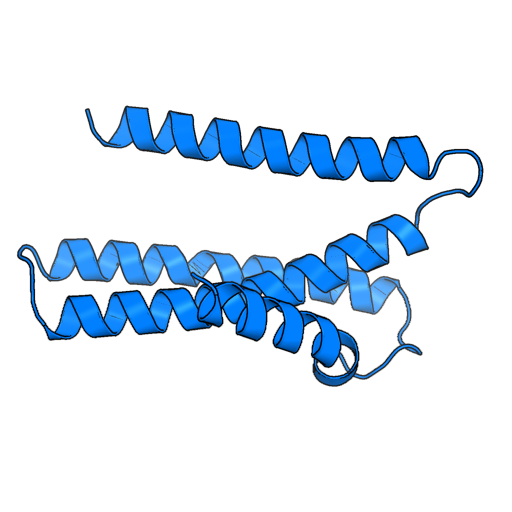 A O 1
ATOM 841 N N . LEU A 1 112 ? 8.832 9.824 4.039 1.00 97.12 112 LEU A N 1
ATOM 842 C CA . LEU A 1 112 ? 10.099 10.531 4.216 1.00 97.12 112 LEU A CA 1
ATOM 843 C C . LEU A 1 112 ? 11.287 9.582 4.020 1.00 97.12 112 LEU A C 1
ATOM 845 O O . LEU A 1 112 ? 12.166 9.871 3.215 1.00 97.12 112 LEU A O 1
ATOM 849 N N . ILE A 1 113 ? 11.280 8.434 4.703 1.00 97.12 113 ILE A N 1
ATOM 850 C CA . ILE A 1 113 ? 12.324 7.410 4.582 1.00 97.12 113 ILE A CA 1
ATOM 851 C C . ILE A 1 113 ? 12.410 6.906 3.139 1.00 97.12 113 ILE A C 1
ATOM 853 O O . ILE A 1 113 ? 13.503 6.833 2.590 1.00 97.12 113 ILE A O 1
ATOM 857 N N . GLY A 1 114 ? 11.275 6.611 2.498 1.00 93.25 114 GLY A N 1
ATOM 858 C CA . GLY A 1 114 ? 11.241 6.164 1.105 1.00 93.25 114 GLY A CA 1
ATOM 859 C C . GLY A 1 114 ? 11.846 7.182 0.135 1.00 93.25 114 GLY A C 1
ATOM 860 O O . GLY A 1 114 ? 12.666 6.814 -0.701 1.00 93.25 114 GLY A O 1
ATOM 861 N N . THR A 1 115 ? 11.505 8.464 0.278 1.00 95.06 115 THR A N 1
ATOM 862 C CA . THR A 1 115 ? 12.075 9.543 -0.543 1.00 95.06 115 THR A CA 1
ATOM 863 C C . THR A 1 115 ? 13.577 9.700 -0.306 1.00 95.06 115 THR A C 1
ATOM 865 O O . THR A 1 115 ? 14.330 9.840 -1.267 1.00 95.06 115 THR A O 1
ATOM 868 N N . LEU A 1 116 ? 14.030 9.636 0.951 1.00 95.56 116 LEU A N 1
ATOM 869 C CA . LEU A 1 116 ? 15.455 9.703 1.286 1.00 95.56 116 LEU A CA 1
ATOM 870 C C . LEU A 1 116 ? 16.230 8.523 0.690 1.00 95.56 116 LEU A C 1
ATOM 872 O O . LEU A 1 116 ? 17.246 8.737 0.036 1.00 95.56 116 LEU A O 1
ATOM 876 N N . LEU A 1 117 ? 15.735 7.294 0.865 1.00 94.44 117 LEU A N 1
ATOM 877 C CA . LEU A 1 117 ? 16.353 6.093 0.300 1.00 94.44 117 LEU A CA 1
ATOM 878 C C . LEU A 1 117 ? 16.375 6.143 -1.230 1.00 94.44 117 LEU A C 1
ATOM 880 O O . LEU A 1 117 ? 17.396 5.820 -1.821 1.00 94.44 117 LEU A O 1
ATOM 884 N N . SER A 1 118 ? 15.302 6.616 -1.872 1.00 91.38 118 SER A N 1
ATOM 885 C CA . SER A 1 118 ? 15.280 6.818 -3.325 1.00 91.38 118 SER A CA 1
ATOM 886 C C . SER A 1 118 ? 16.340 7.819 -3.782 1.00 91.38 118 SER A C 1
ATOM 888 O O . SER A 1 118 ? 16.950 7.610 -4.826 1.00 91.38 118 SER A O 1
ATOM 890 N N . GLY A 1 119 ? 16.555 8.898 -3.024 1.00 91.56 119 GLY A N 1
ATOM 891 C CA . GLY A 1 119 ? 17.611 9.867 -3.307 1.00 91.56 119 GLY A CA 1
ATOM 892 C C . GLY A 1 119 ? 19.005 9.262 -3.150 1.00 91.56 119 GLY A C 1
ATOM 893 O O . GLY A 1 119 ? 19.854 9.479 -4.005 1.00 91.56 119 GLY A O 1
ATOM 894 N N . LEU A 1 120 ? 19.222 8.463 -2.101 1.00 93.44 120 LEU A N 1
ATOM 895 C CA . LEU A 1 120 ? 20.487 7.761 -1.868 1.00 93.44 120 LEU A CA 1
ATOM 896 C C . LEU A 1 120 ? 20.783 6.695 -2.931 1.00 93.44 120 LEU A C 1
ATOM 898 O O . LEU A 1 120 ? 21.940 6.507 -3.269 1.00 93.44 120 LEU A O 1
ATOM 902 N N . SER A 1 121 ? 19.767 6.001 -3.451 1.00 89.12 121 SER A N 1
ATOM 903 C CA . SER A 1 121 ? 19.938 4.968 -4.485 1.00 89.12 121 SER A CA 1
ATOM 904 C C . SER A 1 121 ? 20.153 5.514 -5.899 1.00 89.12 121 SER A C 1
ATOM 906 O O . SER A 1 121 ? 20.511 4.742 -6.781 1.00 89.12 121 SER A O 1
ATOM 908 N N . TYR A 1 122 ? 19.866 6.796 -6.140 1.00 83.81 122 TYR A N 1
ATOM 909 C CA . TYR A 1 122 ? 20.042 7.424 -7.455 1.00 83.81 122 TYR A CA 1
ATOM 910 C C . TYR A 1 122 ? 21.461 7.972 -7.678 1.00 83.81 122 TYR A C 1
ATOM 912 O O . TYR A 1 122 ? 21.868 8.131 -8.826 1.00 83.81 122 TYR A O 1
ATOM 920 N N . GLN A 1 123 ? 22.174 8.294 -6.594 1.00 63.28 123 GLN A N 1
ATOM 921 C CA . GLN A 1 123 ? 23.570 8.748 -6.631 1.00 63.28 123 GLN A CA 1
ATOM 922 C C . GLN A 1 123 ? 24.509 7.584 -6.948 1.00 63.28 123 GLN A C 1
ATOM 924 O O . GLN A 1 123 ? 25.495 7.826 -7.676 1.00 63.28 123 GLN A O 1
#

Secondary structure (DSSP, 8-state):
-HHHHHHHHHHHHHHHHHTT-TTS-HHHHHHHHHHHHHHHTHHHHHHHHHHHHH-S--HHHHHHHHHHHHHHHHHHHHHHHHHHHHHHHH--TTTHHHHHHHHHHHHHHHHHHHHHHHHHHH-

Foldseek 3Di:
DVVLVVLLVVLLVCLQVVLPHDPDDLVVLVVVLVVLVVVLVVLVVVLVVLCVVVVDDDPVNVVSVVVSVVVNSNSVSSSVSSVVVSLVVPDDPVCSVVSVVVVVVVVVVVVVVVVVVVVVVVD

InterPro domains:
  IPR047769 Organoarsenical effux MFS transporter ArsJ [PTHR23547] (1-123)

Radius of gyration: 17.14 Å; Cα contacts (8 Å, |Δi|>4): 58; chains: 1; bounding box: 43×24×50 Å